Protein AF-A0A7L9WJU4-F1 (afdb_monomer_lite)

Sequence (117 aa):
MCVTMDGSIKRWTAKRKTAQVIAIIQGETTVAAAGRSFDLTPSEIESRVGDAKRGMELEADRGCSAAAQAPRMSPLANPFYIHAHYDKPLKNLQEAYGEAMLELRARQKLQTLMVRP

Structure (mmCIF, N/CA/C/O backbone):
data_AF-A0A7L9WJU4-F1
#
_entry.id   AF-A0A7L9WJU4-F1
#
loop_
_atom_site.group_PDB
_atom_site.id
_atom_site.type_symbol
_atom_site.label_atom_id
_atom_site.label_alt_id
_atom_site.label_comp_id
_atom_site.label_asym_id
_atom_site.label_entity_id
_atom_site.label_seq_id
_atom_site.pdbx_PDB_ins_code
_atom_site.Cartn_x
_atom_site.Cartn_y
_atom_site.Cartn_z
_atom_site.occupancy
_atom_site.B_iso_or_equiv
_atom_site.auth_seq_id
_atom_site.auth_comp_id
_atom_site.auth_asym_id
_atom_site.auth_atom_id
_atom_site.pdbx_PDB_model_num
ATOM 1 N N . MET A 1 1 ? 47.593 18.834 -17.456 1.00 31.48 1 MET A N 1
ATOM 2 C CA . MET A 1 1 ? 46.597 18.157 -18.311 1.00 31.48 1 MET A CA 1
ATOM 3 C C . MET A 1 1 ? 45.426 17.742 -17.432 1.00 31.48 1 MET A C 1
ATOM 5 O O . MET A 1 1 ? 45.608 16.862 -16.601 1.00 31.48 1 MET A O 1
ATOM 9 N N . CYS A 1 2 ? 44.282 18.428 -17.507 1.00 35.03 2 CYS A N 1
ATOM 10 C CA . CYS A 1 2 ? 43.076 18.003 -16.798 1.00 35.03 2 CYS A CA 1
ATOM 11 C C . CYS A 1 2 ? 42.377 16.926 -17.635 1.00 35.03 2 CYS A C 1
ATOM 13 O O . CYS A 1 2 ? 42.109 17.123 -18.816 1.00 35.03 2 CYS A O 1
ATOM 15 N N . VAL A 1 3 ? 42.120 15.768 -17.035 1.00 41.38 3 VAL A N 1
ATOM 16 C CA . VAL A 1 3 ? 41.231 14.761 -17.616 1.00 41.38 3 VAL A CA 1
ATOM 17 C C . VAL A 1 3 ? 39.817 15.330 -17.541 1.00 41.38 3 VAL A C 1
ATOM 19 O O . VAL A 1 3 ? 39.194 15.335 -16.481 1.00 41.38 3 VAL A O 1
ATOM 22 N N . THR A 1 4 ? 39.325 15.875 -18.652 1.00 43.47 4 THR A N 1
ATOM 23 C CA . THR A 1 4 ? 37.894 16.098 -18.846 1.00 43.47 4 THR A CA 1
ATOM 24 C C . THR A 1 4 ? 37.246 14.723 -18.833 1.00 43.47 4 THR A C 1
ATOM 26 O O . THR A 1 4 ? 37.366 13.983 -19.799 1.00 43.47 4 THR A O 1
ATOM 29 N N . MET A 1 5 ? 36.637 14.343 -17.711 1.00 45.47 5 MET A N 1
ATOM 30 C CA . MET A 1 5 ? 35.808 13.145 -17.632 1.00 45.47 5 MET A CA 1
ATOM 31 C C . MET A 1 5 ? 34.551 13.404 -18.467 1.00 45.47 5 MET A C 1
ATOM 33 O O . MET A 1 5 ? 33.528 13.859 -17.963 1.00 45.47 5 MET A O 1
ATOM 37 N N . ASP A 1 6 ? 34.651 13.117 -19.758 1.00 42.75 6 ASP A N 1
ATOM 38 C CA . ASP A 1 6 ? 33.584 13.007 -20.754 1.00 42.75 6 ASP A CA 1
ATOM 39 C C . ASP A 1 6 ? 32.742 11.731 -20.563 1.00 42.75 6 ASP A C 1
ATOM 41 O O . ASP A 1 6 ? 32.010 11.289 -21.447 1.00 42.75 6 ASP A O 1
ATOM 45 N N . GLY A 1 7 ? 32.769 11.152 -19.362 1.00 40.50 7 GLY A N 1
ATOM 46 C CA . GLY A 1 7 ? 31.804 10.157 -18.940 1.00 40.50 7 GLY A CA 1
ATOM 47 C C . GLY A 1 7 ? 30.454 10.834 -18.764 1.00 40.50 7 GLY A C 1
ATOM 48 O O . GLY A 1 7 ? 30.159 11.366 -17.696 1.00 40.50 7 GLY A O 1
ATOM 49 N N . SER A 1 8 ? 29.629 10.822 -19.810 1.00 43.47 8 SER A N 1
ATOM 50 C CA . SER A 1 8 ? 28.208 11.154 -19.733 1.00 43.47 8 SER A CA 1
ATOM 51 C C . SER A 1 8 ? 27.528 10.238 -18.707 1.00 43.47 8 SER A C 1
ATOM 53 O O . SER A 1 8 ? 26.976 9.184 -19.015 1.00 43.47 8 SER A O 1
ATOM 55 N N . ILE A 1 9 ? 27.588 10.609 -17.428 1.00 41.09 9 ILE A N 1
ATOM 56 C CA . ILE A 1 9 ? 26.822 9.944 -16.384 1.00 41.09 9 ILE A CA 1
ATOM 57 C C . ILE A 1 9 ? 25.370 10.249 -16.737 1.00 41.09 9 ILE A C 1
ATOM 59 O O . ILE A 1 9 ? 24.857 11.319 -16.400 1.0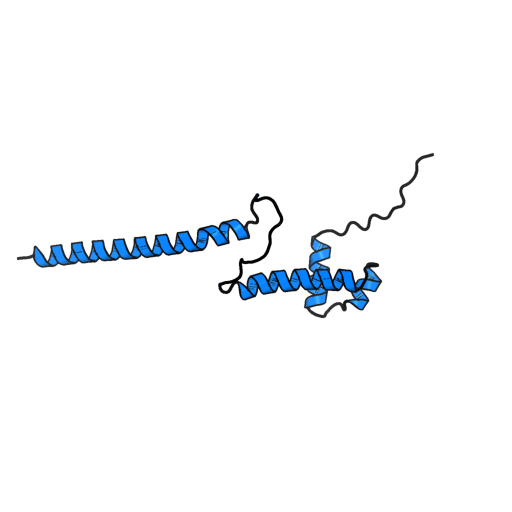0 41.09 9 ILE A O 1
ATOM 63 N N . LYS A 1 10 ? 24.713 9.326 -17.451 1.00 54.91 10 LYS A N 1
ATOM 64 C CA . LYS A 1 10 ? 23.269 9.319 -17.699 1.00 54.91 10 LYS A CA 1
ATOM 65 C C . LYS A 1 10 ? 22.591 9.154 -16.339 1.00 54.91 10 LYS A C 1
ATOM 67 O O . LYS A 1 10 ? 22.157 8.071 -15.955 1.00 54.91 10 LYS A O 1
ATOM 72 N N . ARG A 1 11 ? 22.571 10.236 -15.552 1.00 54.09 11 ARG A N 1
ATOM 73 C CA . ARG A 1 11 ? 21.948 10.315 -14.234 1.00 54.09 11 ARG A CA 1
ATOM 74 C C . ARG A 1 11 ? 20.464 10.141 -14.439 1.00 54.09 11 ARG A C 1
ATOM 76 O O . ARG A 1 11 ? 19.717 11.080 -14.706 1.00 54.09 11 ARG A O 1
ATOM 83 N N . TRP A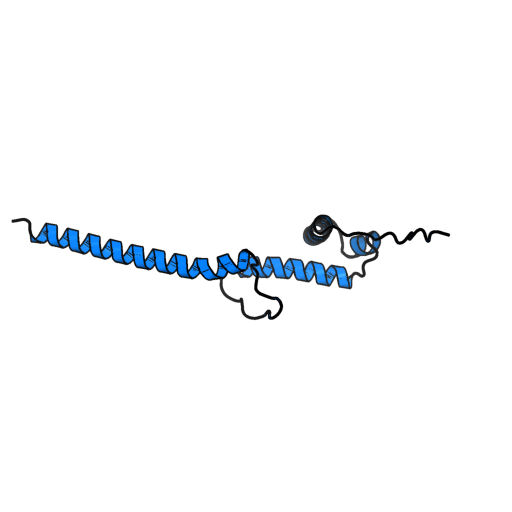 1 12 ? 20.042 8.899 -14.331 1.00 63.56 12 TRP A N 1
ATOM 84 C CA . TRP A 1 12 ? 18.647 8.588 -14.367 1.00 63.56 12 TRP A CA 1
ATOM 85 C C . TRP A 1 12 ? 18.006 9.108 -13.068 1.00 63.56 12 TRP A C 1
ATOM 87 O O . TRP A 1 12 ? 18.177 8.513 -12.002 1.00 63.56 12 TRP A O 1
ATOM 97 N N . THR A 1 13 ? 17.212 10.179 -13.156 1.00 70.44 13 THR A N 1
ATOM 98 C CA . THR A 1 13 ? 16.418 10.690 -12.028 1.00 70.44 13 THR A CA 1
ATOM 99 C C . THR A 1 13 ? 15.270 9.737 -11.693 1.00 70.44 13 THR A C 1
ATOM 101 O O . THR A 1 13 ? 14.591 9.230 -12.588 1.00 70.44 13 THR A O 1
ATOM 104 N N . ALA A 1 14 ? 15.016 9.496 -10.402 1.00 68.62 14 ALA A N 1
ATOM 105 C CA . ALA A 1 14 ? 13.962 8.581 -9.941 1.00 68.62 14 ALA A CA 1
ATOM 106 C C . ALA A 1 14 ? 12.601 8.841 -10.626 1.00 68.62 14 ALA A C 1
ATOM 108 O O . ALA A 1 14 ? 11.929 7.901 -11.043 1.00 68.62 14 ALA A O 1
ATOM 109 N N . LYS A 1 15 ? 12.268 10.115 -10.874 1.00 71.12 15 LYS A N 1
ATOM 110 C CA . LYS A 1 15 ? 11.051 10.549 -11.580 1.00 71.12 15 LYS A CA 1
ATOM 111 C C . LYS A 1 15 ? 10.980 10.106 -13.042 1.00 71.12 15 LYS A C 1
ATOM 113 O O . LYS A 1 15 ? 9.943 9.639 -13.495 1.00 71.12 15 LYS A O 1
ATOM 118 N N . ARG A 1 16 ? 12.076 10.218 -13.799 1.00 77.69 16 ARG A N 1
ATOM 119 C CA . ARG A 1 16 ? 12.108 9.711 -15.182 1.00 77.69 16 ARG A CA 1
ATOM 120 C C . ARG A 1 16 ? 11.938 8.186 -15.185 1.00 77.69 16 ARG A C 1
ATOM 122 O O . ARG A 1 16 ? 11.407 7.633 -16.136 1.00 77.69 16 ARG A O 1
ATOM 129 N N . LYS A 1 17 ? 12.347 7.530 -14.084 1.00 77.94 17 LYS A N 1
ATOM 130 C CA . LYS A 1 17 ? 12.476 6.066 -13.904 1.00 77.94 17 LYS A CA 1
ATOM 131 C C . LYS A 1 17 ? 11.060 5.551 -13.842 1.00 77.94 17 LYS A C 1
ATOM 133 O O . LYS A 1 17 ? 10.658 4.750 -14.683 1.00 77.94 17 LYS A O 1
ATOM 138 N N . THR A 1 18 ? 10.307 6.071 -12.893 1.00 73.50 18 THR A N 1
ATOM 139 C CA . THR A 1 18 ? 8.898 5.752 -12.736 1.00 73.50 18 THR A CA 1
ATOM 140 C C . THR A 1 18 ? 8.102 6.106 -13.989 1.00 73.50 18 THR A C 1
ATOM 142 O O . THR A 1 18 ? 7.386 5.243 -14.473 1.00 73.50 18 THR A O 1
ATOM 145 N N . ALA A 1 19 ? 8.309 7.284 -14.590 1.00 79.69 19 ALA A N 1
ATOM 146 C CA . ALA A 1 19 ? 7.610 7.676 -15.820 1.00 79.69 19 ALA A CA 1
ATOM 147 C C 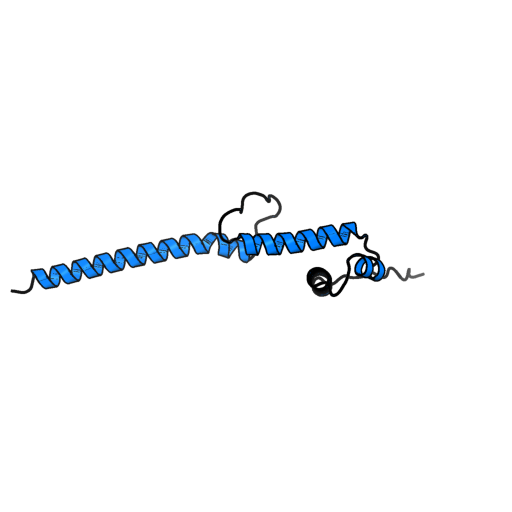. ALA A 1 19 ? 7.819 6.686 -16.981 1.00 79.69 19 ALA A C 1
ATOM 149 O O . ALA A 1 19 ? 6.860 6.312 -17.644 1.00 79.69 19 ALA A O 1
ATOM 150 N N . GLN A 1 20 ? 9.048 6.201 -17.186 1.00 83.06 20 GLN A N 1
ATOM 151 C CA . GLN A 1 20 ? 9.329 5.170 -18.189 1.00 83.06 20 GLN A CA 1
ATOM 152 C C . GLN A 1 20 ? 8.571 3.870 -17.898 1.00 83.06 20 GLN A C 1
ATOM 154 O O . GLN A 1 20 ? 7.981 3.284 -18.795 1.00 83.06 20 GLN A O 1
ATOM 159 N N . VAL A 1 21 ? 8.595 3.399 -16.651 1.00 81.19 21 VAL A N 1
ATOM 160 C CA . VAL A 1 21 ? 7.934 2.138 -16.282 1.00 81.19 21 VAL A CA 1
ATOM 161 C C . VAL A 1 21 ? 6.415 2.256 -16.404 1.00 81.19 21 VAL A C 1
ATOM 163 O O . VAL A 1 21 ? 5.773 1.324 -16.873 1.00 81.19 21 VAL A O 1
ATOM 166 N N . ILE A 1 22 ? 5.854 3.417 -16.062 1.00 81.62 22 ILE A N 1
ATOM 167 C CA . ILE A 1 22 ? 4.428 3.720 -16.226 1.00 81.62 22 ILE A CA 1
ATOM 168 C C . ILE A 1 22 ? 4.041 3.697 -17.710 1.00 81.62 22 ILE A C 1
ATOM 170 O O . ILE A 1 22 ? 3.093 3.002 -18.063 1.00 81.62 22 ILE A O 1
ATOM 174 N N . ALA A 1 23 ? 4.815 4.349 -18.582 1.00 79.88 23 ALA A N 1
ATOM 175 C CA . ALA A 1 23 ? 4.569 4.342 -20.026 1.00 79.88 23 ALA A CA 1
ATOM 176 C C . ALA A 1 23 ? 4.665 2.932 -20.644 1.00 79.88 23 ALA A C 1
ATOM 178 O O . ALA A 1 23 ? 4.022 2.654 -21.655 1.00 79.88 23 ALA A O 1
ATOM 179 N N . ILE A 1 24 ? 5.451 2.025 -20.048 1.00 85.19 24 ILE A N 1
ATOM 180 C CA . ILE A 1 24 ? 5.517 0.616 -20.470 1.00 85.19 24 ILE A CA 1
ATOM 181 C C . ILE A 1 24 ? 4.294 -0.168 -19.989 1.00 85.19 24 ILE A C 1
ATOM 183 O O . ILE A 1 24 ? 3.733 -0.959 -20.743 1.00 85.19 24 ILE A O 1
ATOM 187 N N . ILE A 1 25 ? 3.851 0.059 -18.751 1.00 81.81 25 ILE A N 1
ATOM 188 C CA . ILE A 1 25 ? 2.652 -0.584 -18.195 1.00 81.81 25 ILE A CA 1
ATOM 189 C C . ILE A 1 25 ? 1.388 -0.136 -18.944 1.00 81.81 25 ILE A C 1
ATOM 191 O O . ILE A 1 25 ? 0.508 -0.956 -19.188 1.00 81.81 25 ILE A O 1
ATOM 195 N N . GLN A 1 26 ? 1.321 1.135 -19.342 1.00 76.69 26 GLN A N 1
ATOM 196 C CA . GLN A 1 26 ? 0.217 1.714 -20.116 1.00 76.69 26 GLN A CA 1
ATOM 197 C C . GLN A 1 26 ? 0.239 1.319 -21.604 1.00 76.69 26 GLN A C 1
ATOM 199 O O . GLN A 1 26 ? -0.741 1.548 -22.305 1.00 76.69 26 GLN A O 1
ATOM 204 N N . GLY A 1 27 ? 1.329 0.716 -22.094 1.00 81.38 27 GLY A N 1
ATOM 205 C CA . GLY A 1 27 ? 1.471 0.283 -23.488 1.00 81.38 27 GLY A CA 1
ATOM 206 C C . GLY A 1 27 ? 1.886 1.382 -24.474 1.00 81.38 27 GLY A C 1
ATOM 207 O O . GLY A 1 27 ? 2.034 1.100 -25.660 1.00 81.38 27 GLY A O 1
ATOM 208 N N . GLU A 1 28 ? 2.129 2.609 -24.007 1.00 82.56 28 GLU A N 1
ATOM 209 C CA . GLU A 1 28 ? 2.591 3.735 -24.835 1.00 82.56 28 GLU A CA 1
ATOM 210 C C . GLU A 1 28 ? 4.029 3.543 -25.332 1.00 82.56 28 GLU A C 1
ATOM 212 O O . GLU A 1 28 ? 4.403 3.997 -26.413 1.00 82.56 28 GLU A O 1
ATOM 217 N N . THR A 1 29 ? 4.856 2.849 -24.546 1.00 78.12 29 THR A N 1
ATOM 218 C CA . THR A 1 29 ? 6.235 2.519 -24.917 1.00 78.12 29 THR A CA 1
ATOM 219 C C . THR A 1 29 ? 6.479 1.026 -24.765 1.00 78.12 29 THR A C 1
ATOM 221 O O . THR A 1 29 ? 6.268 0.441 -23.709 1.00 78.12 29 THR A O 1
ATOM 224 N N . THR A 1 30 ? 6.938 0.370 -25.830 1.00 81.81 30 THR A N 1
ATOM 225 C CA . THR A 1 30 ? 7.273 -1.057 -25.766 1.00 81.81 30 THR A CA 1
ATOM 226 C C . THR A 1 30 ? 8.632 -1.265 -25.102 1.00 81.81 30 THR A C 1
ATOM 228 O O . THR A 1 30 ? 9.530 -0.429 -25.222 1.00 81.81 30 THR A O 1
ATOM 231 N N . VAL A 1 31 ? 8.819 -2.414 -24.447 1.00 75.75 31 VAL A N 1
ATOM 232 C CA . VAL A 1 31 ? 10.091 -2.803 -23.802 1.00 75.75 31 VAL A CA 1
ATOM 233 C C . VAL A 1 31 ? 11.269 -2.687 -24.777 1.00 75.75 31 VAL A C 1
ATOM 235 O O . VAL A 1 31 ? 12.319 -2.154 -24.429 1.00 75.75 31 VAL A O 1
ATOM 238 N N . ALA A 1 32 ? 11.071 -3.088 -26.036 1.00 74.94 32 ALA A N 1
ATOM 239 C CA . ALA A 1 32 ? 12.085 -2.991 -27.082 1.00 74.94 32 ALA A CA 1
ATOM 240 C C . ALA A 1 32 ? 12.394 -1.538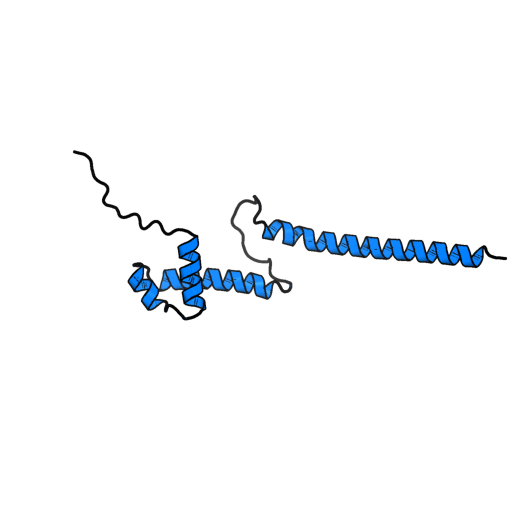 -27.499 1.00 74.94 32 ALA A C 1
ATOM 242 O O . ALA A 1 32 ? 13.549 -1.205 -27.764 1.00 74.94 32 ALA A O 1
ATOM 243 N N . ALA A 1 33 ? 11.387 -0.658 -27.552 1.00 77.19 33 ALA A N 1
ATOM 244 C CA . ALA A 1 33 ? 11.594 0.763 -27.842 1.00 77.19 33 ALA A CA 1
ATOM 245 C C . ALA A 1 33 ? 12.302 1.485 -26.683 1.00 77.19 33 ALA A C 1
ATOM 247 O O . ALA A 1 33 ? 13.184 2.316 -26.913 1.00 77.19 33 ALA A O 1
ATOM 248 N N . ALA A 1 34 ? 11.972 1.120 -25.443 1.00 75.75 34 ALA A N 1
ATOM 249 C CA . ALA A 1 34 ? 12.648 1.614 -24.253 1.00 75.75 34 ALA A CA 1
ATOM 250 C C . ALA A 1 34 ? 14.109 1.131 -24.190 1.00 75.75 34 ALA A C 1
ATOM 252 O O . ALA A 1 34 ? 15.000 1.939 -23.948 1.00 75.75 34 ALA A O 1
ATOM 253 N N . GLY A 1 35 ? 14.379 -0.143 -24.488 1.00 75.62 35 GLY A N 1
ATOM 254 C CA . GLY A 1 35 ? 15.742 -0.690 -24.507 1.00 75.62 35 GLY A CA 1
ATOM 255 C C . GLY A 1 35 ? 16.663 0.047 -25.479 1.00 75.62 35 GLY A C 1
ATOM 256 O O . GLY A 1 35 ? 17.747 0.478 -25.096 1.00 75.62 35 GLY A O 1
ATOM 257 N N . ARG A 1 36 ? 16.184 0.309 -26.704 1.00 76.50 36 ARG A N 1
ATOM 258 C CA . ARG A 1 36 ? 16.940 1.059 -27.725 1.00 76.50 36 ARG A CA 1
ATOM 259 C C . ARG A 1 36 ? 17.204 2.519 -27.359 1.00 76.50 36 ARG A C 1
ATOM 261 O O . ARG A 1 36 ? 18.223 3.066 -27.750 1.00 76.50 36 ARG A O 1
ATOM 268 N N . SER A 1 37 ? 16.283 3.159 -26.643 1.00 69.56 37 SER A N 1
ATOM 269 C CA . SER A 1 37 ? 16.385 4.591 -26.321 1.00 69.56 37 SER A CA 1
ATOM 270 C C . SER A 1 37 ? 17.319 4.874 -25.143 1.00 69.56 37 SER A C 1
ATOM 272 O O . SER A 1 37 ? 17.781 6.002 -24.974 1.00 69.56 37 SER A O 1
ATOM 274 N N . PHE A 1 38 ? 17.564 3.870 -24.297 1.00 67.06 38 PHE A N 1
ATOM 275 C CA . PHE A 1 38 ? 18.277 4.050 -23.035 1.00 67.06 38 PHE A CA 1
ATOM 276 C C . PHE A 1 38 ? 19.503 3.142 -22.870 1.00 67.06 38 PHE A C 1
ATOM 278 O O . PHE A 1 38 ? 20.176 3.261 -21.849 1.00 67.06 38 PHE A O 1
ATOM 285 N N . ASP A 1 39 ? 19.821 2.306 -23.863 1.00 70.38 39 ASP A N 1
ATOM 286 C CA . ASP A 1 39 ? 20.897 1.302 -23.825 1.00 70.38 39 ASP A CA 1
ATOM 287 C C . ASP A 1 39 ? 20.744 0.300 -22.665 1.00 70.38 39 ASP A C 1
ATOM 289 O O . ASP A 1 39 ? 21.728 -0.156 -22.089 1.00 70.38 39 ASP A O 1
ATOM 293 N N . LEU A 1 40 ? 19.498 -0.024 -22.292 1.00 73.25 40 LEU A N 1
ATOM 294 C CA . LEU A 1 40 ? 19.207 -1.069 -21.306 1.00 73.25 40 LEU A CA 1
ATOM 295 C C . LEU A 1 40 ? 18.823 -2.362 -22.010 1.00 73.25 40 LEU A C 1
ATOM 297 O O . LEU A 1 40 ? 18.123 -2.357 -23.029 1.00 73.25 40 LEU A O 1
ATOM 301 N N . THR A 1 41 ? 19.224 -3.481 -21.416 1.00 76.56 41 THR A N 1
ATOM 302 C CA . THR A 1 41 ? 18.784 -4.783 -21.899 1.00 76.56 41 THR A CA 1
ATOM 303 C C . THR A 1 41 ? 17.287 -4.968 -21.615 1.00 76.56 41 THR A C 1
ATOM 305 O O . THR A 1 41 ? 16.781 -4.501 -20.587 1.00 76.56 41 THR A O 1
ATOM 308 N N . PRO A 1 42 ? 16.546 -5.668 -22.493 1.00 75.88 42 PRO A N 1
ATOM 309 C CA . PRO A 1 42 ? 15.137 -5.979 -22.255 1.00 75.88 42 PRO A CA 1
ATOM 310 C C . PRO A 1 42 ? 14.894 -6.649 -20.894 1.00 75.88 42 PRO A C 1
ATOM 312 O O . PRO A 1 42 ? 13.919 -6.324 -20.226 1.00 75.88 42 PRO A O 1
ATOM 315 N N . SER A 1 43 ? 15.831 -7.486 -20.436 1.00 78.00 43 SER A N 1
ATOM 316 C CA . SER A 1 43 ? 15.755 -8.188 -19.148 1.00 78.00 43 SER A CA 1
ATOM 317 C C . SER A 1 43 ? 15.765 -7.243 -17.937 1.00 78.00 43 SER A C 1
ATOM 319 O O . SER A 1 43 ? 14.972 -7.411 -17.011 1.00 78.00 43 SER A O 1
ATOM 321 N N . GLU A 1 44 ? 16.595 -6.198 -17.947 1.00 79.62 44 GLU A N 1
ATOM 322 C CA . GLU A 1 44 ? 16.623 -5.201 -16.866 1.00 79.62 44 GLU A CA 1
ATOM 323 C C . GLU A 1 44 ? 15.323 -4.391 -16.808 1.00 79.62 44 GLU A C 1
ATOM 325 O O . GLU A 1 44 ? 14.833 -4.042 -15.731 1.00 79.62 44 GLU A O 1
ATOM 330 N N . ILE A 1 45 ? 14.740 -4.106 -17.974 1.00 80.25 45 ILE A N 1
ATOM 331 C CA . ILE A 1 45 ? 13.463 -3.401 -18.081 1.00 80.25 45 ILE A CA 1
ATOM 332 C C . ILE A 1 45 ? 12.324 -4.302 -17.597 1.00 80.25 45 ILE A C 1
ATOM 334 O O . ILE A 1 45 ? 11.480 -3.847 -16.829 1.00 80.25 45 ILE A O 1
ATOM 338 N N . GLU A 1 46 ? 12.318 -5.576 -17.982 1.00 80.19 46 GLU A N 1
ATOM 339 C CA . GLU A 1 46 ? 11.334 -6.568 -17.544 1.00 80.19 46 GLU A CA 1
ATOM 340 C C . GLU A 1 46 ? 11.386 -6.812 -16.039 1.00 80.19 46 GLU A C 1
ATOM 342 O O . GLU A 1 46 ? 10.338 -6.794 -15.397 1.00 80.19 46 GLU A O 1
ATOM 347 N N . SER A 1 47 ? 12.580 -6.953 -15.452 1.00 82.12 47 SER A N 1
ATOM 348 C CA . SER A 1 47 ? 12.736 -7.070 -13.996 1.00 82.12 47 SER A CA 1
ATOM 349 C C . SER A 1 47 ? 12.106 -5.877 -13.293 1.00 82.12 47 SER A C 1
ATOM 351 O O . SER A 1 47 ? 11.364 -6.034 -12.330 1.00 82.12 47 SER A O 1
ATOM 353 N N . ARG A 1 48 ? 12.350 -4.678 -13.817 1.00 83.94 48 ARG A N 1
ATOM 354 C CA . ARG A 1 48 ? 11.909 -3.423 -13.220 1.00 83.94 48 ARG A CA 1
ATOM 355 C C . ARG A 1 48 ? 10.417 -3.149 -13.398 1.00 83.94 48 ARG A C 1
ATOM 357 O O . ARG A 1 48 ? 9.776 -2.607 -12.499 1.00 83.94 48 ARG A O 1
ATOM 364 N N . VAL A 1 49 ? 9.858 -3.521 -14.545 1.00 80.94 49 VAL A N 1
ATOM 365 C CA . VAL A 1 49 ? 8.408 -3.541 -14.774 1.00 80.94 49 VAL A CA 1
ATOM 366 C C . VAL A 1 49 ? 7.766 -4.604 -13.885 1.00 80.94 49 VAL A C 1
ATOM 368 O O . VAL A 1 49 ? 6.708 -4.352 -13.323 1.00 80.94 49 VAL A O 1
ATOM 371 N N . GLY A 1 50 ? 8.419 -5.752 -13.697 1.00 82.50 50 GLY A N 1
ATOM 372 C CA . GLY A 1 50 ? 8.014 -6.801 -12.768 1.00 82.50 50 GLY A CA 1
ATOM 373 C C . GLY A 1 50 ? 8.018 -6.332 -11.315 1.00 82.50 50 GLY A C 1
ATOM 374 O O . GLY A 1 50 ? 7.049 -6.573 -10.612 1.00 82.50 50 GLY A O 1
ATOM 375 N N . ASP A 1 51 ? 9.043 -5.602 -10.875 1.00 79.00 51 ASP A N 1
ATOM 376 C CA . ASP A 1 51 ? 9.105 -4.989 -9.542 1.00 79.00 51 ASP A CA 1
ATOM 377 C C . ASP A 1 51 ? 7.997 -3.949 -9.342 1.00 79.00 51 ASP A C 1
ATOM 379 O O . ASP A 1 51 ? 7.380 -3.898 -8.281 1.00 79.00 51 ASP A O 1
ATOM 383 N N . ALA A 1 52 ? 7.700 -3.146 -10.367 1.00 78.56 52 ALA A N 1
ATOM 384 C CA . ALA A 1 52 ? 6.613 -2.171 -10.316 1.00 78.56 52 ALA A CA 1
ATOM 385 C C . ALA A 1 52 ? 5.231 -2.837 -10.307 1.00 78.56 52 ALA A C 1
ATOM 387 O O . ALA A 1 52 ? 4.384 -2.460 -9.502 1.00 78.56 52 ALA A O 1
ATOM 388 N N . LYS A 1 53 ? 5.018 -3.857 -11.147 1.00 76.44 53 LYS A N 1
ATOM 389 C CA . LYS A 1 53 ? 3.786 -4.654 -11.169 1.00 76.44 53 LYS A CA 1
ATOM 390 C C . LYS A 1 53 ? 3.593 -5.405 -9.863 1.00 76.44 53 LYS A C 1
ATOM 392 O O . LYS A 1 53 ? 2.510 -5.326 -9.315 1.00 76.44 53 LYS A O 1
ATOM 397 N N . ARG A 1 54 ? 4.640 -6.028 -9.315 1.00 75.31 54 ARG A N 1
ATOM 398 C CA . ARG A 1 54 ? 4.601 -6.643 -7.984 1.00 75.31 54 ARG A CA 1
ATOM 399 C C . ARG A 1 54 ? 4.326 -5.615 -6.901 1.00 75.31 54 ARG A C 1
ATOM 401 O O . ARG A 1 54 ? 3.557 -5.911 -6.015 1.00 75.31 54 ARG A O 1
ATOM 408 N N . GLY A 1 55 ? 4.895 -4.412 -6.952 1.00 68.38 55 GLY A N 1
ATOM 409 C CA . GLY A 1 55 ? 4.564 -3.350 -5.995 1.00 68.38 55 GLY A CA 1
ATOM 410 C C . GLY A 1 55 ? 3.094 -2.917 -6.062 1.00 68.38 55 GLY A C 1
ATOM 411 O O . GLY A 1 55 ? 2.481 -2.683 -5.026 1.00 68.38 55 GLY A O 1
ATOM 412 N N . MET A 1 56 ? 2.523 -2.861 -7.269 1.00 63.31 56 MET A N 1
ATOM 413 C CA . MET A 1 56 ? 1.105 -2.559 -7.503 1.00 63.31 56 MET A CA 1
ATOM 414 C C . MET A 1 56 ? 0.183 -3.723 -7.134 1.00 63.31 56 MET A C 1
ATOM 416 O O . MET A 1 56 ? -0.882 -3.495 -6.583 1.00 63.31 56 MET A O 1
ATOM 420 N N . GLU A 1 57 ? 0.584 -4.958 -7.417 1.00 54.31 57 GLU A N 1
ATOM 421 C CA . GLU A 1 57 ? -0.126 -6.185 -7.055 1.00 54.31 57 GLU A CA 1
ATOM 422 C C . GLU A 1 57 ? -0.053 -6.410 -5.550 1.00 54.31 57 GLU A C 1
ATOM 424 O O . GLU A 1 57 ? -1.043 -6.759 -4.948 1.00 54.31 57 GLU A O 1
ATOM 429 N N . LEU A 1 58 ? 1.054 -6.082 -4.892 1.00 53.19 58 LEU A N 1
ATOM 430 C CA . LEU A 1 58 ? 1.176 -6.137 -3.437 1.00 53.19 58 LEU A CA 1
ATOM 431 C C . LEU A 1 58 ? 0.329 -5.038 -2.767 1.00 53.19 58 LEU A C 1
ATOM 433 O O . LEU A 1 58 ? -0.126 -5.235 -1.651 1.00 53.19 58 LEU A O 1
ATOM 437 N N . GLU A 1 59 ? 0.059 -3.911 -3.433 1.00 49.09 59 GLU A N 1
ATOM 438 C CA . GLU A 1 59 ? -0.965 -2.931 -3.022 1.00 49.09 59 GLU A CA 1
ATOM 439 C C . GLU A 1 59 ? -2.399 -3.413 -3.320 1.00 49.09 59 GLU A C 1
ATOM 441 O O . GLU A 1 59 ? -3.275 -3.286 -2.469 1.00 49.09 59 GLU A O 1
ATOM 446 N N . ALA A 1 60 ? -2.645 -4.005 -4.492 1.00 50.59 60 ALA A N 1
ATOM 447 C CA . ALA A 1 60 ? -3.969 -4.463 -4.922 1.00 50.59 60 ALA A CA 1
ATOM 448 C C . ALA A 1 60 ? -4.438 -5.731 -4.179 1.00 50.59 60 ALA A C 1
ATOM 450 O O . ALA A 1 60 ? -5.603 -5.845 -3.811 1.00 50.59 60 ALA A O 1
ATOM 451 N N . ASP A 1 61 ? -3.516 -6.646 -3.895 1.00 40.62 61 ASP A N 1
ATOM 452 C CA . ASP A 1 61 ? -3.690 -7.900 -3.153 1.00 40.62 61 ASP A CA 1
ATOM 453 C C . ASP A 1 61 ? -3.584 -7.671 -1.630 1.00 40.62 61 ASP A C 1
ATOM 455 O O . ASP A 1 61 ? -3.945 -8.514 -0.810 1.00 40.62 61 ASP A O 1
ATOM 459 N N . ARG A 1 62 ? -3.196 -6.455 -1.203 1.00 47.22 62 ARG A N 1
ATOM 460 C CA . ARG A 1 62 ? -3.390 -5.965 0.176 1.00 47.22 62 ARG A CA 1
ATOM 461 C C . ARG A 1 62 ? -4.834 -5.577 0.495 1.00 47.22 62 ARG A C 1
ATOM 463 O O . ARG A 1 62 ? -5.099 -5.035 1.570 1.00 47.22 62 ARG A O 1
ATOM 470 N N . GLY A 1 63 ? -5.786 -6.048 -0.301 1.00 47.00 63 GLY A N 1
ATOM 471 C CA . GLY A 1 63 ? -6.978 -6.675 0.260 1.00 47.00 63 GLY A CA 1
ATOM 472 C C . GLY A 1 63 ? -6.619 -7.920 1.087 1.00 47.00 63 GLY A C 1
ATOM 473 O O . GLY A 1 63 ? -6.922 -9.030 0.689 1.00 47.00 63 GLY A O 1
ATOM 474 N N . CYS A 1 64 ? -6.008 -7.727 2.262 1.00 42.38 64 CYS A N 1
ATOM 475 C CA . CYS A 1 64 ? -5.843 -8.741 3.311 1.00 42.38 64 CYS A CA 1
ATOM 476 C C . CYS A 1 64 ? -5.197 -10.087 2.889 1.00 42.38 64 CYS A C 1
ATOM 478 O O . CYS A 1 64 ? -5.919 -11.044 2.659 1.00 42.38 64 CYS A O 1
ATOM 480 N N . SER A 1 65 ? -3.863 -10.251 2.965 1.00 43.94 65 SER A N 1
ATOM 481 C CA . SER A 1 65 ? -3.263 -11.357 3.769 1.00 43.94 65 SER A CA 1
ATOM 482 C C . SER A 1 65 ? -1.738 -11.555 3.684 1.00 43.94 65 SER A C 1
ATOM 484 O O . SER A 1 65 ? -1.164 -12.024 4.662 1.00 43.94 65 SER A O 1
ATOM 486 N N . ALA A 1 66 ? -1.026 -11.214 2.609 1.00 40.91 66 ALA A N 1
ATOM 487 C CA . ALA A 1 66 ? 0.316 -11.788 2.397 1.00 40.91 66 ALA A CA 1
ATOM 488 C C . ALA A 1 66 ? 1.494 -10.832 2.678 1.00 40.91 66 ALA A C 1
ATOM 490 O O . ALA A 1 66 ? 2.249 -10.442 1.792 1.00 40.91 66 ALA A O 1
ATOM 491 N N . ALA A 1 67 ? 1.717 -10.500 3.950 1.00 44.56 67 ALA A N 1
ATOM 492 C CA . ALA A 1 67 ? 2.958 -9.875 4.432 1.00 44.56 67 ALA A CA 1
ATOM 493 C C . ALA A 1 67 ? 4.071 -10.90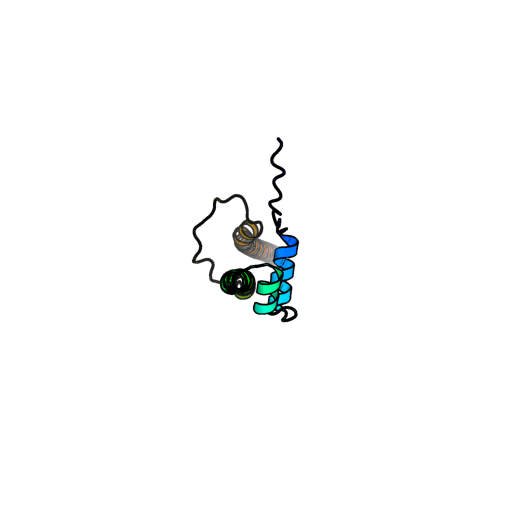8 4.736 1.00 44.56 67 ALA A C 1
ATOM 495 O O . ALA A 1 67 ? 4.880 -10.698 5.636 1.00 44.56 67 ALA A O 1
ATOM 496 N N . ALA A 1 68 ? 4.101 -12.051 4.041 1.00 44.84 68 ALA A N 1
ATOM 497 C CA . ALA A 1 68 ? 4.855 -13.217 4.508 1.00 44.84 68 ALA A CA 1
ATOM 498 C C . ALA A 1 68 ? 6.290 -13.364 3.970 1.00 44.84 68 ALA A C 1
ATOM 500 O O . ALA A 1 68 ? 7.028 -14.179 4.513 1.00 44.84 68 ALA A O 1
ATOM 501 N N . GLN A 1 69 ? 6.754 -12.602 2.969 1.00 50.00 69 GLN A N 1
ATOM 502 C CA . GLN A 1 69 ? 8.111 -12.850 2.453 1.00 50.00 69 GLN A CA 1
ATOM 503 C C . GLN A 1 69 ? 8.835 -11.607 1.916 1.00 50.00 69 GLN A C 1
ATOM 505 O O . GLN A 1 69 ? 8.868 -11.353 0.718 1.00 50.00 69 GLN A O 1
ATOM 510 N N . ALA A 1 70 ? 9.499 -10.866 2.807 1.00 42.47 70 ALA A N 1
ATOM 511 C CA . ALA A 1 70 ? 10.696 -10.103 2.444 1.00 42.47 70 ALA A CA 1
ATOM 512 C C . ALA A 1 70 ? 11.559 -9.789 3.681 1.00 42.47 70 ALA A C 1
ATOM 514 O O . ALA A 1 70 ? 11.244 -8.863 4.428 1.00 42.47 70 ALA A O 1
ATOM 515 N N . PRO A 1 71 ? 12.690 -10.487 3.895 1.00 52.72 71 PRO A N 1
ATOM 516 C CA . PRO A 1 71 ? 13.776 -9.958 4.696 1.00 52.72 71 PRO A CA 1
ATOM 517 C C . PRO A 1 71 ? 14.743 -9.218 3.766 1.00 52.72 71 PRO A C 1
ATOM 519 O O . PRO A 1 71 ? 15.410 -9.855 2.953 1.00 52.72 71 PRO A O 1
ATOM 522 N N . ARG A 1 72 ? 14.813 -7.884 3.890 1.00 48.56 72 ARG A N 1
ATOM 523 C CA . ARG A 1 72 ? 16.039 -7.055 3.803 1.00 48.56 72 ARG A CA 1
ATOM 524 C C . ARG A 1 72 ? 15.689 -5.567 3.702 1.00 48.56 72 ARG A C 1
ATOM 526 O O . ARG A 1 72 ? 15.493 -5.054 2.609 1.00 48.56 72 ARG A O 1
ATOM 533 N N . MET A 1 73 ? 15.674 -4.880 4.845 1.00 37.94 73 MET A N 1
ATOM 534 C CA . MET A 1 73 ? 16.404 -3.622 5.104 1.00 37.94 73 MET A CA 1
ATOM 535 C C . MET A 1 73 ? 15.947 -2.995 6.429 1.00 37.94 73 MET A C 1
ATOM 537 O O . MET A 1 73 ? 14.803 -3.152 6.844 1.00 37.94 73 MET A O 1
ATOM 541 N N . SER A 1 74 ? 16.882 -2.322 7.102 1.00 45.66 74 SER A N 1
ATOM 542 C CA . SER A 1 74 ? 16.731 -1.739 8.435 1.00 45.66 74 SER A CA 1
ATOM 543 C C . SER A 1 74 ? 15.578 -0.727 8.576 1.00 45.66 74 SER A C 1
ATOM 545 O O . SER A 1 74 ? 15.248 -0.020 7.625 1.00 45.66 74 SER A O 1
ATOM 547 N N . PRO A 1 75 ? 14.999 -0.609 9.788 1.00 43.91 75 PRO A N 1
ATOM 548 C CA . PRO A 1 75 ? 13.575 -0.333 10.006 1.00 43.91 75 PRO A CA 1
ATOM 549 C C . PRO A 1 75 ? 13.178 1.146 10.098 1.00 43.91 75 PRO A C 1
ATOM 551 O O . PRO A 1 75 ? 12.154 1.457 10.707 1.00 43.91 75 PRO A O 1
ATOM 554 N N . LEU A 1 76 ? 13.943 2.080 9.523 1.00 49.41 76 LEU A N 1
ATOM 555 C CA . LEU A 1 76 ? 13.565 3.496 9.578 1.00 49.41 76 LEU A CA 1
ATOM 556 C C . LEU A 1 76 ? 12.502 3.817 8.514 1.00 49.41 76 LEU A C 1
ATOM 558 O O . LEU A 1 76 ? 12.766 4.430 7.487 1.00 49.41 76 LEU A O 1
ATOM 562 N N . ALA A 1 77 ? 11.289 3.360 8.814 1.00 54.47 77 ALA A N 1
ATOM 563 C CA . ALA A 1 77 ? 10.028 3.933 8.376 1.00 54.47 77 ALA A CA 1
ATOM 564 C C . ALA A 1 77 ? 9.841 4.049 6.859 1.00 54.47 77 ALA A C 1
ATOM 566 O O . ALA A 1 77 ? 9.795 5.140 6.296 1.00 54.47 77 ALA A O 1
ATOM 567 N N . ASN A 1 78 ? 9.568 2.916 6.210 1.00 52.53 78 ASN A N 1
ATOM 568 C CA . ASN A 1 78 ? 8.630 2.976 5.096 1.00 52.53 78 ASN A CA 1
ATOM 569 C C . ASN A 1 78 ? 7.292 3.510 5.667 1.00 52.53 78 ASN A C 1
ATOM 571 O O . ASN A 1 78 ? 6.746 2.854 6.558 1.00 52.53 78 ASN A O 1
ATOM 575 N N . PRO A 1 79 ? 6.758 4.666 5.229 1.00 57.41 79 PRO A N 1
ATOM 576 C CA . PRO A 1 79 ? 5.530 5.240 5.794 1.00 57.41 79 PRO A CA 1
ATOM 577 C C . PRO A 1 79 ? 4.355 4.255 5.769 1.00 57.41 79 PRO A C 1
ATOM 579 O O . PRO A 1 79 ? 3.567 4.181 6.708 1.00 57.41 79 PRO A O 1
ATOM 582 N N . PHE A 1 80 ? 4.312 3.406 4.742 1.00 58.47 80 PHE A N 1
ATOM 583 C CA . PHE A 1 80 ? 3.317 2.347 4.596 1.00 58.47 80 PHE A CA 1
ATOM 584 C C . PHE A 1 80 ? 3.440 1.236 5.648 1.00 58.47 80 PHE A C 1
ATOM 586 O O . PHE A 1 80 ? 2.445 0.610 5.995 1.00 58.47 80 PHE A O 1
ATOM 593 N N . TYR A 1 81 ? 4.641 0.996 6.182 1.00 64.81 81 TYR A N 1
ATOM 594 C CA . TYR A 1 81 ? 4.871 -0.006 7.223 1.00 64.81 81 TYR A CA 1
ATOM 595 C C . TYR A 1 81 ? 4.269 0.447 8.556 1.00 64.81 81 TYR A C 1
ATOM 597 O O . TYR A 1 81 ? 3.551 -0.313 9.195 1.00 64.81 81 TYR A O 1
ATOM 605 N N . ILE A 1 82 ? 4.486 1.708 8.944 1.00 66.12 82 ILE A N 1
ATOM 606 C CA . ILE A 1 82 ? 3.923 2.268 10.181 1.00 66.12 82 ILE A CA 1
ATOM 607 C C . ILE A 1 82 ? 2.390 2.225 10.120 1.00 66.12 82 ILE A C 1
ATOM 609 O O . ILE A 1 82 ? 1.765 1.643 11.002 1.00 66.12 82 ILE A O 1
ATOM 613 N N . HIS A 1 83 ? 1.779 2.729 9.045 1.00 68.00 83 HIS A N 1
ATOM 614 C CA . HIS A 1 83 ? 0.323 2.659 8.877 1.00 68.00 83 HIS A CA 1
ATOM 615 C C . HIS A 1 83 ? -0.209 1.217 8.928 1.00 68.00 83 HIS A C 1
ATOM 617 O O . HIS A 1 83 ? -1.092 0.912 9.725 1.00 68.00 83 HIS A O 1
ATOM 623 N N . ALA A 1 84 ? 0.401 0.284 8.189 1.00 71.88 84 ALA A N 1
ATOM 624 C CA . ALA A 1 84 ? -0.045 -1.110 8.166 1.00 71.88 84 ALA A CA 1
ATOM 625 C C . ALA A 1 84 ? -0.001 -1.802 9.542 1.00 71.88 84 ALA A C 1
ATOM 627 O O . ALA A 1 84 ? -0.847 -2.654 9.830 1.00 71.88 84 ALA A O 1
ATOM 628 N N . HIS A 1 85 ? 0.972 -1.450 10.388 1.00 72.56 85 HIS A N 1
ATOM 629 C CA . HIS A 1 85 ? 1.116 -2.033 11.720 1.00 72.56 85 HIS A CA 1
ATOM 630 C C . HIS A 1 85 ? 0.153 -1.450 12.752 1.00 72.56 85 HIS A C 1
ATOM 632 O O . HIS A 1 85 ? -0.281 -2.187 13.637 1.00 72.56 85 HIS A O 1
ATOM 638 N N . TYR A 1 86 ? -0.194 -0.167 12.645 1.00 77.00 86 TYR A N 1
ATOM 639 C CA . TYR A 1 86 ? -1.005 0.514 13.656 1.00 77.00 86 TYR A CA 1
ATOM 640 C C . TYR A 1 86 ? -2.481 0.652 13.279 1.00 77.00 86 TYR A C 1
ATOM 642 O O . TYR A 1 86 ? -3.316 0.683 14.179 1.00 77.00 86 TYR A O 1
ATOM 650 N N . ASP A 1 87 ? -2.843 0.632 11.996 1.00 79.25 87 ASP A N 1
ATOM 651 C CA . ASP A 1 87 ? -4.234 0.828 11.568 1.00 79.25 87 ASP A CA 1
ATOM 652 C C . ASP A 1 87 ? -5.174 -0.270 12.084 1.00 79.25 87 ASP A C 1
ATOM 654 O O . ASP A 1 87 ? -6.307 0.010 12.477 1.00 79.25 87 ASP A O 1
ATOM 658 N N . LYS A 1 88 ? -4.714 -1.528 12.116 1.00 84.44 88 LYS A N 1
ATOM 659 C CA . LYS A 1 88 ? -5.526 -2.649 12.620 1.00 84.44 88 LYS A CA 1
ATOM 660 C C . LYS A 1 88 ? -5.731 -2.566 14.141 1.00 84.44 88 LYS A C 1
ATOM 662 O O . LYS A 1 88 ? -6.887 -2.573 14.562 1.00 84.44 88 LYS A O 1
ATOM 667 N N . PRO A 1 89 ? -4.677 -2.435 14.976 1.00 87.25 89 PRO A N 1
ATOM 668 C CA . PRO A 1 89 ? -4.855 -2.208 16.409 1.00 87.25 89 PRO A CA 1
ATOM 669 C C . PRO A 1 89 ? -5.696 -0.972 16.737 1.00 87.25 89 PRO A C 1
ATOM 671 O O . PRO A 1 89 ? -6.524 -1.041 17.640 1.00 87.25 89 PRO A O 1
ATOM 674 N N . LEU A 1 90 ? -5.520 0.137 16.005 1.00 87.06 90 LEU A N 1
ATOM 675 C CA . LEU A 1 90 ? -6.291 1.368 16.215 1.00 87.06 90 LEU A CA 1
ATOM 676 C C . LEU A 1 90 ? -7.786 1.148 15.975 1.00 87.06 90 LEU A C 1
ATOM 678 O O . LEU A 1 90 ? -8.597 1.547 16.809 1.00 87.06 90 LEU A O 1
ATOM 682 N N . LYS A 1 91 ? -8.152 0.472 14.879 1.00 90.19 91 LYS A N 1
ATOM 683 C CA . LYS A 1 91 ? -9.552 0.135 14.583 1.00 90.19 91 LYS A CA 1
ATOM 684 C C . LYS A 1 91 ? -10.157 -0.779 15.644 1.00 90.19 91 LYS A C 1
ATOM 686 O O . LYS A 1 91 ? -11.215 -0.458 16.171 1.00 90.19 91 LYS A O 1
ATOM 691 N N . ASN A 1 92 ? -9.456 -1.852 16.008 1.00 91.75 92 ASN A N 1
ATOM 692 C CA . ASN A 1 92 ? -9.935 -2.792 17.025 1.00 91.75 92 ASN A CA 1
ATOM 693 C C . ASN A 1 92 ? -10.136 -2.106 18.385 1.00 91.75 92 ASN A C 1
ATOM 695 O O . ASN A 1 92 ? -11.111 -2.371 19.082 1.00 91.75 92 ASN A O 1
ATOM 699 N N . LEU A 1 93 ? -9.224 -1.203 18.763 1.00 94.19 93 LEU A N 1
ATOM 700 C CA . LEU A 1 93 ? -9.337 -0.443 20.006 1.00 94.19 93 LEU A CA 1
ATOM 701 C C . LEU A 1 93 ? -10.524 0.528 19.972 1.00 94.19 93 LEU A C 1
ATOM 703 O O . LEU A 1 93 ? -11.240 0.657 20.962 1.00 94.19 93 LEU A O 1
ATOM 707 N N . GLN A 1 94 ? -10.744 1.198 18.839 1.00 95.44 94 GLN A N 1
ATOM 708 C CA . GLN A 1 94 ? -11.875 2.103 18.653 1.00 95.44 94 GLN A CA 1
ATOM 709 C C . GLN A 1 94 ? -13.218 1.362 18.719 1.00 95.44 94 GLN A C 1
ATOM 711 O O . GLN A 1 94 ? -14.164 1.873 19.318 1.00 95.44 94 GLN A O 1
ATOM 716 N N . GLU A 1 95 ? -13.296 0.164 18.141 1.00 93.56 95 GLU A N 1
ATOM 717 C CA . GLU A 1 95 ? -14.490 -0.684 18.169 1.00 93.56 95 GLU A CA 1
ATOM 718 C C . GLU A 1 95 ? -14.800 -1.165 19.591 1.00 93.56 95 GLU A C 1
ATOM 720 O O . GLU A 1 95 ? -15.887 -0.894 20.100 1.00 93.56 95 GLU A O 1
ATOM 725 N N . ALA A 1 96 ? -13.809 -1.725 20.294 1.00 95.50 96 ALA A N 1
ATOM 726 C CA . ALA A 1 96 ? -13.962 -2.151 21.687 1.00 95.50 96 ALA A CA 1
ATOM 727 C C . ALA A 1 96 ? -14.361 -0.991 22.620 1.00 95.50 96 ALA A C 1
ATOM 729 O O . ALA A 1 96 ? -15.201 -1.142 23.509 1.00 95.50 96 ALA A O 1
ATOM 730 N N . TYR A 1 97 ? -13.785 0.197 22.410 1.00 94.81 97 TYR A N 1
ATOM 731 C CA . TYR A 1 97 ? -14.170 1.392 23.158 1.00 94.81 97 TYR A CA 1
ATOM 732 C C . TYR A 1 97 ? -15.614 1.825 22.852 1.00 94.81 97 TYR A C 1
ATOM 734 O O . TYR A 1 97 ? -16.357 2.199 23.763 1.00 94.81 97 TYR A O 1
ATOM 742 N N . GLY A 1 98 ? -16.035 1.745 21.586 1.00 95.94 98 GLY A N 1
ATOM 743 C CA . GLY A 1 98 ? -17.408 2.024 21.166 1.00 95.94 98 GLY A CA 1
ATOM 744 C C . GLY A 1 98 ? -18.423 1.078 21.810 1.00 95.94 98 GLY A C 1
ATOM 745 O O . GLY A 1 98 ? -19.436 1.535 22.342 1.00 95.94 98 GLY A O 1
ATOM 746 N N . GLU A 1 99 ? -18.125 -0.218 21.834 1.00 93.94 99 GLU A N 1
ATOM 747 C CA . GLU A 1 99 ? -18.957 -1.235 22.484 1.00 93.94 99 GLU A CA 1
ATOM 748 C C . GLU A 1 99 ? -19.096 -0.982 23.990 1.00 93.94 99 GLU A C 1
ATOM 750 O O . GLU A 1 99 ? -20.213 -0.927 24.513 1.00 93.94 99 GLU A O 1
ATOM 755 N N . ALA A 1 100 ? -17.986 -0.714 24.683 1.00 95.19 100 ALA A N 1
ATOM 756 C CA . ALA A 1 100 ? -18.000 -0.412 26.113 1.00 95.19 100 ALA A CA 1
ATOM 757 C C . ALA A 1 100 ? -18.834 0.842 26.445 1.00 95.19 100 ALA A C 1
ATOM 759 O O . ALA A 1 100 ? -19.573 0.876 27.434 1.00 95.19 100 ALA A O 1
ATOM 760 N N . MET A 1 101 ? -18.764 1.876 25.601 1.00 96.19 101 MET A N 1
ATOM 761 C CA . MET A 1 101 ? -19.572 3.090 25.749 1.00 96.19 101 MET A CA 1
ATOM 762 C C . MET A 1 101 ? -21.070 2.826 25.554 1.00 96.19 101 MET A C 1
ATOM 764 O O . MET A 1 101 ? -21.904 3.398 26.268 1.00 96.19 101 MET A O 1
ATOM 768 N N . LEU A 1 102 ? -21.429 1.956 24.606 1.00 94.38 102 LEU A N 1
ATOM 769 C CA . LEU A 1 102 ? -22.815 1.549 24.381 1.00 94.38 102 LEU A CA 1
ATOM 770 C C . LEU A 1 102 ? -23.358 0.733 25.559 1.00 94.38 102 LEU A C 1
ATOM 772 O O . LEU A 1 102 ? -24.478 0.996 26.003 1.00 94.38 102 LEU A O 1
ATOM 776 N N . GLU A 1 103 ? -22.561 -0.174 26.127 1.00 91.19 103 GLU A N 1
ATOM 777 C CA . GLU A 1 103 ? -22.934 -0.904 27.341 1.00 91.19 103 GLU A CA 1
ATOM 778 C C . GLU A 1 103 ? -23.179 0.027 28.531 1.00 91.19 103 GLU A C 1
ATOM 780 O O . GLU A 1 103 ? -24.176 -0.120 29.246 1.00 91.19 103 GLU A O 1
ATOM 785 N N . LEU A 1 104 ? -22.287 0.999 28.756 1.00 94.38 104 LEU A N 1
ATOM 786 C CA . LEU A 1 104 ? -22.429 1.963 29.847 1.00 94.38 104 LEU A CA 1
ATOM 787 C C . LEU A 1 104 ? -23.731 2.759 29.701 1.00 94.38 104 LEU A C 1
ATOM 789 O O . LEU A 1 104 ? -24.502 2.890 30.655 1.00 94.38 104 LEU A O 1
ATOM 793 N N . ARG A 1 105 ? -24.010 3.247 28.487 1.00 94.00 105 ARG A N 1
ATOM 794 C CA . ARG A 1 105 ? -25.240 3.986 28.183 1.00 94.00 105 ARG A CA 1
ATOM 795 C C . ARG A 1 105 ? -26.484 3.117 28.382 1.00 94.00 105 ARG A C 1
ATOM 797 O O . ARG A 1 105 ? -27.478 3.604 28.922 1.00 94.00 105 ARG A O 1
ATOM 804 N N . ALA A 1 106 ? -26.446 1.847 27.980 1.00 93.12 106 ALA A N 1
ATOM 805 C CA . ALA A 1 106 ? -27.549 0.911 2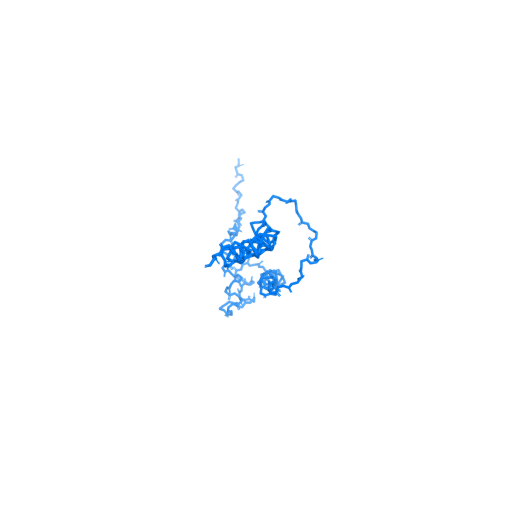8.195 1.00 93.12 106 ALA A CA 1
ATOM 806 C C . ALA A 1 106 ? -27.809 0.679 29.692 1.00 93.12 106 ALA A C 1
ATOM 808 O O . ALA A 1 106 ? -28.957 0.762 30.134 1.00 93.12 106 ALA A O 1
ATOM 809 N N . ARG A 1 107 ? -26.747 0.486 30.488 1.00 92.56 107 ARG A N 1
ATOM 810 C CA . ARG A 1 107 ? -26.836 0.348 31.952 1.00 92.56 107 ARG A CA 1
ATOM 811 C C . ARG A 1 107 ? -27.438 1.589 32.612 1.00 92.56 107 ARG A C 1
ATOM 813 O O . ARG A 1 107 ? -28.363 1.459 33.407 1.00 92.56 107 ARG A O 1
ATOM 820 N N . GLN A 1 108 ? -26.977 2.785 32.252 1.00 91.50 108 GLN A N 1
ATOM 821 C CA . GLN A 1 108 ? -27.515 4.044 32.786 1.00 91.50 108 GLN A CA 1
ATOM 822 C C . GLN A 1 108 ? -28.997 4.237 32.435 1.00 91.50 108 GLN A C 1
ATOM 824 O O . GLN A 1 108 ? -29.798 4.655 33.275 1.00 91.50 108 GLN A O 1
ATOM 829 N N . LYS A 1 109 ? -29.393 3.892 31.203 1.00 92.56 109 LYS A N 1
ATOM 830 C CA . LYS A 1 109 ? -30.793 3.961 30.771 1.00 92.56 109 LYS A CA 1
ATOM 831 C C . LYS A 1 109 ? -31.670 2.975 31.545 1.00 92.56 109 LYS A C 1
ATOM 833 O O . LYS A 1 109 ? -32.749 3.359 31.983 1.00 92.56 109 LYS A O 1
ATOM 838 N N . LEU A 1 110 ? -31.198 1.745 31.760 1.00 89.12 110 LEU A N 1
ATOM 839 C CA . LEU A 1 110 ? -31.897 0.750 32.574 1.00 89.12 110 LEU A CA 1
ATOM 840 C C . LEU A 1 110 ? -32.074 1.241 34.016 1.00 89.12 110 LEU A C 1
ATOM 842 O O . LEU A 1 110 ? -33.185 1.216 34.529 1.00 89.12 110 LEU A O 1
ATOM 846 N N . GLN A 1 111 ? -31.014 1.762 34.641 1.00 87.69 111 GLN A N 1
ATOM 847 C CA . GLN A 1 111 ? -31.085 2.328 35.993 1.00 87.69 111 GLN A CA 1
ATOM 848 C C . GLN A 1 111 ? -32.113 3.460 36.084 1.00 87.69 111 GLN A C 1
ATOM 850 O O . GLN A 1 111 ? -32.927 3.479 36.999 1.00 87.69 111 GLN A O 1
ATOM 855 N N . THR A 1 112 ? -32.135 4.362 35.100 1.00 88.06 112 THR A N 1
ATOM 856 C CA . THR A 1 112 ? -33.117 5.458 35.048 1.00 88.06 112 THR A CA 1
ATOM 857 C C . THR A 1 112 ? -34.555 4.940 34.953 1.00 88.06 112 THR A C 1
ATOM 859 O O . THR A 1 112 ? -35.459 5.514 35.553 1.00 88.06 112 THR A O 1
ATOM 862 N N . LEU A 1 113 ? -34.780 3.851 34.212 1.00 86.56 113 LEU A N 1
ATOM 863 C CA . LEU A 1 113 ? -36.097 3.219 34.089 1.00 86.56 113 LEU A CA 1
ATOM 864 C C . LEU A 1 113 ? -36.502 2.449 35.355 1.00 86.56 113 LEU A C 1
ATOM 866 O O . LEU A 1 113 ? -37.686 2.396 35.659 1.00 86.56 113 LEU A O 1
ATOM 870 N N . MET A 1 114 ? -35.544 1.881 36.093 1.00 78.75 114 MET A N 1
ATOM 871 C CA . MET A 1 114 ? -35.804 1.139 37.335 1.00 78.75 114 MET A CA 1
ATOM 872 C C . MET A 1 114 ? -35.977 2.039 38.568 1.00 78.75 114 MET A C 1
ATOM 874 O O . MET A 1 114 ? -36.606 1.623 39.533 1.00 78.75 114 MET A O 1
ATOM 878 N N . VAL A 1 115 ? -35.416 3.252 38.559 1.00 79.94 115 VAL A N 1
ATOM 879 C CA . VAL A 1 115 ? -35.478 4.213 39.682 1.00 79.94 115 VAL A CA 1
ATOM 880 C C . VAL A 1 115 ? -36.698 5.143 39.590 1.00 79.94 115 VAL A C 1
ATOM 882 O O . VAL A 1 115 ? -36.963 5.915 40.508 1.00 79.94 115 VAL A O 1
ATOM 885 N N . ARG A 1 116 ? -37.469 5.083 38.501 1.00 58.06 116 ARG A N 1
ATOM 886 C CA . ARG A 1 116 ? -38.651 5.926 38.308 1.00 58.06 116 ARG A CA 1
ATOM 887 C C . ARG A 1 116 ? -39.879 5.281 38.994 1.00 58.06 116 ARG A C 1
ATOM 889 O O . ARG A 1 116 ? -40.256 4.195 38.559 1.00 58.06 116 ARG A O 1
ATOM 896 N N . PRO A 1 117 ? -40.454 5.895 40.051 1.00 58.06 117 PRO A N 1
ATOM 897 C CA . PRO A 1 117 ? -41.657 5.400 40.728 1.00 58.06 117 PRO A CA 1
ATOM 898 C C . PRO A 1 117 ? -42.923 5.545 39.875 1.00 58.06 117 PRO A C 1
ATOM 900 O O . PRO A 1 117 ? -42.933 6.401 38.954 1.00 58.06 117 PRO A O 1
#

Radius of gyration: 27.37 Å; chains: 1; bounding box: 88×31×69 Å

InterPro domains:
  IPR010921 Trp repressor/replication initiator [SSF48295] (5-47)
  IPR036388 Winged helix-like DNA-binding domain superfamily [G3DSA:1.10.10.10] (5-62)

Foldseek 3Di:
DDPPPPPPPPPDDPVVLVVVLVCCVVVVAPLVNVCVVPVHDSVVSVVSNVVVVVVVCVVVVVVDDDPDDDDDDDDPDPVVVVCVVVVVVVVVVVVVVVVVVVVVVVVVVVVVVVPDD

Secondary structure (DSSP, 8-state):
-------------HHHHHHHHHHHHTTSS-HHHHHHHHT--HHHHHHHHHHHHHHHHHHHTTSS-----------S--HHHHHHHHHHHHHHHHHHHHHHHHHHHHHHHHHHHHS--

Organism: NCBI:txid2613965

pLDDT: mean 70.46, std 17.9, range [31.48, 96.19]